Protein AF-A0A4W5M0A1-F1 (afdb_monomer_lite)

Foldseek 3Di:
DDPAQEDKDWDADPVGDIDIDGDDHPVCVVVVQVVCCVPVVDGDDDADADPVPAQKAAFDDDRQWTFGDDPNHTNDIDGVVQFPDWDDDPQKIKTAGDDDLVDQKDWGIWMKGHDDPPPDDDDDDDDPRDRGDIIGGDDIDMDGRDD

Radius of gyration: 18.34 Å; chains: 1; bounding box: 52×46×42 Å

Sequence (147 aa):
RRVCLGQGIKLTTSTGHIYKYDGFRDTDFENISEYFKAHYKVELSEKELCVKGWNWGTAKFSGPLLSFEVSDSPAFEIPLASVSQCATGKNEVTLEFHQNDEAEVSLMEVRFDVPPRDTATTEEGPEPVELGGCVRCLETVCCPRQM

Structure (mmCIF, N/CA/C/O backbone):
data_AF-A0A4W5M0A1-F1
#
_entry.id   AF-A0A4W5M0A1-F1
#
loop_
_atom_site.group_PDB
_atom_site.id
_atom_site.type_symbol
_atom_site.label_atom_id
_atom_site.label_alt_id
_atom_site.label_comp_id
_atom_site.label_asym_id
_atom_site.label_entity_id
_atom_site.label_seq_id
_atom_site.pdbx_PDB_ins_code
_atom_site.Cartn_x
_atom_site.Cartn_y
_atom_site.Cartn_z
_atom_site.occupancy
_atom_site.B_iso_or_equiv
_atom_site.auth_seq_id
_atom_site.auth_comp_id
_atom_site.auth_asym_id
_atom_site.auth_atom_id
_atom_site.pdbx_PDB_model_num
ATOM 1 N N . ARG A 1 1 ? -16.229 -2.823 -8.510 1.00 48.84 1 ARG A N 1
ATOM 2 C CA . ARG A 1 1 ? -15.748 -3.763 -7.466 1.00 48.84 1 ARG A CA 1
ATOM 3 C C . ARG A 1 1 ? -15.017 -2.903 -6.439 1.00 48.84 1 ARG A C 1
ATOM 5 O O . ARG A 1 1 ? -14.180 -2.123 -6.869 1.00 48.84 1 ARG A O 1
ATOM 12 N N . ARG A 1 2 ? -15.420 -2.903 -5.162 1.00 55.09 2 ARG A N 1
ATOM 13 C CA . ARG A 1 2 ? -14.698 -2.158 -4.111 1.00 55.09 2 ARG A CA 1
ATOM 14 C C . ARG A 1 2 ? -13.418 -2.929 -3.759 1.00 55.09 2 ARG A C 1
ATOM 16 O O . ARG A 1 2 ? -13.386 -4.140 -3.957 1.00 55.09 2 ARG A O 1
ATOM 23 N N . VAL A 1 3 ? -12.381 -2.222 -3.308 1.00 64.75 3 VAL A N 1
ATOM 24 C CA . VAL A 1 3 ? -11.073 -2.807 -2.938 1.00 64.75 3 VAL A CA 1
ATOM 25 C C . VAL A 1 3 ? -11.203 -3.742 -1.727 1.00 64.75 3 VAL A C 1
ATOM 27 O O . VAL A 1 3 ? -10.449 -4.695 -1.596 1.00 64.75 3 VAL A O 1
ATOM 30 N N . CYS A 1 4 ? -12.199 -3.492 -0.884 1.00 72.44 4 CYS A N 1
ATOM 31 C CA . CYS A 1 4 ? -12.534 -4.253 0.308 1.00 72.44 4 CYS A CA 1
ATOM 32 C C . CYS A 1 4 ? -14.002 -4.709 0.277 1.00 72.44 4 CYS A C 1
ATOM 34 O O . CYS A 1 4 ? -14.831 -4.170 -0.474 1.00 72.44 4 CYS A O 1
ATOM 36 N N . LEU A 1 5 ? -14.340 -5.693 1.109 1.00 84.00 5 LEU A N 1
ATOM 37 C CA . LEU A 1 5 ? -15.731 -6.045 1.387 1.00 84.00 5 LEU A CA 1
ATOM 38 C C . LEU A 1 5 ? -16.371 -4.925 2.232 1.00 84.00 5 LEU A C 1
ATOM 40 O O . LEU A 1 5 ? -16.204 -4.890 3.438 1.00 84.00 5 LEU A O 1
ATOM 44 N N . GLY A 1 6 ? -17.088 -3.978 1.622 1.00 89.38 6 GLY A N 1
ATOM 45 C CA . GLY A 1 6 ? -17.706 -2.862 2.362 1.00 89.38 6 GLY A CA 1
ATOM 46 C C . GLY A 1 6 ? -16.730 -1.714 2.643 1.00 89.38 6 GLY A C 1
ATOM 47 O O . GLY A 1 6 ? -16.139 -1.195 1.695 1.00 89.38 6 GLY A O 1
ATOM 48 N N . GLN A 1 7 ? -16.628 -1.287 3.905 1.00 90.50 7 GLN A N 1
ATOM 49 C CA . GLN A 1 7 ? -15.627 -0.341 4.413 1.00 90.50 7 GLN A CA 1
ATOM 50 C C . GLN A 1 7 ? -14.465 -1.088 5.077 1.00 90.50 7 GLN A C 1
ATOM 52 O O . GLN A 1 7 ? -14.620 -2.222 5.539 1.00 90.50 7 GLN A O 1
ATOM 57 N N . GLY A 1 8 ? -13.294 -0.451 5.121 1.00 92.56 8 GLY A N 1
ATOM 58 C CA . GLY A 1 8 ? -12.090 -1.022 5.720 1.00 92.56 8 GLY A CA 1
ATOM 59 C C . GLY A 1 8 ? -11.443 -0.097 6.743 1.00 92.56 8 GLY A C 1
ATOM 60 O O . GLY A 1 8 ? -11.488 1.122 6.610 1.00 92.56 8 GLY A O 1
ATOM 61 N N . ILE A 1 9 ? -10.799 -0.693 7.743 1.00 93.56 9 ILE A N 1
ATOM 62 C CA . ILE A 1 9 ? -10.003 0.001 8.752 1.00 93.56 9 ILE A CA 1
ATOM 63 C C . ILE A 1 9 ? -8.553 -0.442 8.606 1.00 93.56 9 ILE A C 1
ATOM 65 O O . ILE A 1 9 ? -8.242 -1.636 8.611 1.00 93.56 9 ILE A O 1
ATOM 69 N N . LYS A 1 10 ? -7.655 0.537 8.505 1.00 92.25 10 LYS A N 1
ATOM 70 C CA . LYS A 1 10 ? -6.207 0.335 8.530 1.00 92.25 10 LYS A CA 1
ATOM 71 C C . LYS A 1 10 ? -5.660 0.859 9.852 1.00 92.25 10 LYS A C 1
ATOM 73 O O . LYS A 1 10 ? -5.746 2.052 10.125 1.00 92.25 10 LYS A O 1
ATOM 78 N N . LEU A 1 11 ? -5.065 -0.026 10.642 1.00 92.88 11 LEU A N 1
ATOM 79 C CA . LEU A 1 11 ? -4.393 0.315 11.891 1.00 92.88 11 LEU A CA 1
ATOM 80 C C . LEU A 1 11 ? -2.885 0.214 11.697 1.00 92.88 11 LEU A C 1
ATOM 82 O O . LEU A 1 11 ? -2.391 -0.828 11.271 1.00 92.88 11 LEU A O 1
ATOM 86 N N . THR A 1 12 ? -2.165 1.274 12.052 1.00 90.56 12 THR A N 1
ATOM 87 C CA . THR A 1 12 ? -0.699 1.281 12.093 1.00 90.56 12 THR A CA 1
ATOM 88 C C . THR A 1 12 ? -0.259 1.390 13.547 1.00 90.56 12 THR A C 1
ATOM 90 O O . THR A 1 12 ? -0.618 2.347 14.232 1.00 90.56 12 THR A O 1
ATOM 93 N N . THR A 1 13 ? 0.494 0.410 14.039 1.00 89.62 13 THR A N 1
ATOM 94 C CA . THR A 1 13 ? 1.025 0.431 15.408 1.00 89.62 13 THR A CA 1
ATOM 95 C C . THR A 1 13 ? 2.278 1.302 15.500 1.00 89.62 13 THR A C 1
ATOM 97 O O . THR A 1 13 ? 2.947 1.566 14.501 1.00 89.62 13 THR A O 1
ATOM 100 N N . SER A 1 14 ? 2.664 1.692 16.717 1.00 88.88 14 SER A N 1
ATOM 101 C CA . SER A 1 14 ? 3.939 2.384 16.968 1.00 88.88 14 SER A CA 1
ATOM 102 C C . SER A 1 14 ? 5.169 1.548 16.591 1.00 88.88 14 SER A C 1
ATOM 104 O O . SER A 1 14 ? 6.224 2.109 16.315 1.00 88.88 14 SER A O 1
ATOM 106 N N . THR A 1 15 ? 5.035 0.218 16.537 1.00 88.50 15 THR A N 1
ATOM 107 C CA . THR A 1 15 ? 6.075 -0.704 16.052 1.00 88.50 15 THR A CA 1
ATOM 108 C C . THR A 1 15 ? 6.135 -0.801 14.524 1.00 88.50 15 THR A C 1
ATOM 110 O O . THR A 1 15 ? 6.970 -1.529 13.997 1.00 88.50 15 THR A O 1
ATOM 113 N N . GLY A 1 16 ? 5.257 -0.098 13.800 1.00 83.31 16 GLY A N 1
ATOM 114 C CA . GLY A 1 16 ? 5.207 -0.095 12.338 1.00 83.31 16 GLY A CA 1
ATOM 115 C C . GLY A 1 16 ? 4.427 -1.257 11.720 1.00 83.31 16 GLY A C 1
ATOM 116 O O . GLY A 1 16 ? 4.401 -1.379 10.497 1.00 83.31 16 GLY A O 1
ATOM 117 N N . HIS A 1 17 ? 3.771 -2.102 12.523 1.00 86.50 17 HIS A N 1
ATOM 118 C CA . HIS A 1 17 ? 2.905 -3.156 11.995 1.00 86.50 17 HIS A CA 1
ATOM 119 C C . HIS A 1 17 ? 1.612 -2.555 11.458 1.00 86.50 17 HIS A C 1
ATOM 121 O O . HIS A 1 17 ? 1.049 -1.630 12.047 1.00 86.50 17 HIS A O 1
ATOM 127 N N . ILE A 1 18 ? 1.129 -3.114 10.352 1.00 89.19 18 ILE A N 1
ATOM 128 C CA . ILE A 1 18 ? -0.089 -2.659 9.691 1.00 89.19 18 ILE A CA 1
ATOM 129 C C . ILE A 1 18 ? -1.095 -3.797 9.689 1.00 89.19 18 ILE A C 1
ATOM 131 O O . ILE A 1 18 ? -0.833 -4.864 9.138 1.00 89.19 18 ILE A O 1
ATOM 135 N N . TYR A 1 19 ? -2.260 -3.533 10.265 1.00 90.94 19 TYR A N 1
ATOM 136 C CA . TYR A 1 19 ? -3.397 -4.442 10.266 1.00 90.94 19 TYR A CA 1
ATOM 137 C C . TYR A 1 19 ? -4.508 -3.832 9.420 1.00 90.94 19 TYR A C 1
ATOM 139 O O . TYR A 1 19 ? -4.874 -2.671 9.611 1.00 90.94 19 TYR A O 1
ATOM 147 N N . LYS A 1 20 ? -5.020 -4.605 8.464 1.00 90.75 20 LYS A N 1
ATOM 148 C CA . LYS A 1 20 ? -6.132 -4.209 7.599 1.00 90.75 20 LYS A CA 1
ATOM 149 C C . LYS A 1 20 ? -7.305 -5.134 7.888 1.00 90.75 20 LYS A C 1
ATOM 151 O O . LYS A 1 20 ? -7.154 -6.348 7.811 1.00 90.75 20 LYS A O 1
ATOM 156 N N . TYR A 1 21 ? -8.442 -4.541 8.217 1.00 93.44 21 TYR A N 1
ATOM 157 C CA . TYR A 1 21 ? -9.702 -5.238 8.437 1.00 93.44 21 TYR A CA 1
ATOM 158 C C . TYR A 1 21 ? -10.730 -4.681 7.461 1.00 93.44 21 TYR A C 1
ATOM 160 O O . TYR A 1 21 ? -10.782 -3.467 7.259 1.00 93.44 21 TYR A O 1
ATOM 168 N N . ASP A 1 22 ? -11.545 -5.540 6.871 1.00 93.75 22 ASP A N 1
ATOM 169 C CA . ASP A 1 22 ? -12.686 -5.156 6.049 1.00 93.75 22 ASP A CA 1
ATOM 170 C C . ASP A 1 22 ? -13.973 -5.845 6.522 1.00 93.75 22 ASP A C 1
ATOM 172 O O . ASP A 1 22 ? -13.986 -6.547 7.532 1.00 93.75 22 ASP A O 1
ATOM 176 N N . GLY A 1 23 ? -15.084 -5.578 5.840 1.00 94.06 23 GLY A N 1
ATOM 177 C CA . GLY A 1 23 ? -16.408 -6.102 6.179 1.00 94.06 23 GLY A CA 1
ATOM 178 C C . GLY A 1 23 ? -17.313 -5.105 6.902 1.00 94.06 23 GLY A C 1
ATOM 179 O O . GLY A 1 23 ? -18.454 -5.450 7.212 1.00 94.06 23 GLY A O 1
ATOM 180 N N . PHE A 1 24 ? -16.841 -3.885 7.170 1.00 93.56 24 PHE A N 1
ATOM 181 C CA . PHE A 1 24 ? -17.595 -2.897 7.942 1.00 93.56 24 PHE A CA 1
ATOM 182 C C . PHE A 1 24 ? -18.681 -2.216 7.109 1.00 93.56 24 PHE A C 1
ATOM 184 O O . PHE A 1 24 ? -18.551 -2.036 5.891 1.00 93.56 24 PHE A O 1
ATOM 191 N N . ARG A 1 25 ? -19.760 -1.810 7.779 1.00 94.06 25 ARG A N 1
ATOM 192 C CA . ARG A 1 25 ? -20.825 -0.977 7.211 1.00 94.06 25 ARG A CA 1
ATOM 193 C C . ARG A 1 25 ? -20.515 0.495 7.453 1.00 94.06 25 ARG A C 1
ATOM 195 O O . ARG A 1 25 ? -19.833 0.842 8.410 1.00 94.06 25 ARG A O 1
ATOM 202 N N . ASP A 1 26 ? -21.100 1.369 6.639 1.00 90.62 26 ASP A N 1
ATOM 203 C CA . ASP A 1 26 ? -20.964 2.822 6.818 1.00 90.62 26 ASP A CA 1
ATOM 204 C C . ASP A 1 26 ? -21.467 3.277 8.205 1.00 90.62 26 ASP A C 1
ATOM 206 O O . ASP A 1 26 ? -20.886 4.157 8.830 1.00 90.62 26 ASP A O 1
ATOM 210 N N . THR A 1 27 ? -22.495 2.606 8.739 1.00 94.69 27 THR A N 1
ATOM 211 C CA . THR A 1 27 ? -23.054 2.865 10.078 1.00 94.69 27 THR A CA 1
ATOM 212 C C . THR A 1 27 ? -22.122 2.500 11.233 1.00 94.69 27 THR A C 1
ATOM 214 O O . THR A 1 27 ? -22.392 2.887 12.366 1.00 94.69 27 THR A O 1
ATOM 217 N N . ASP A 1 28 ? -21.059 1.731 10.986 1.00 95.31 28 ASP A N 1
ATOM 218 C CA . ASP A 1 28 ? -20.157 1.276 12.046 1.00 95.31 28 ASP A CA 1
ATOM 219 C C . ASP A 1 28 ? -19.093 2.334 12.388 1.00 95.31 28 ASP A C 1
ATOM 221 O O . ASP A 1 28 ? -18.503 2.278 13.467 1.00 95.31 28 ASP A O 1
ATOM 225 N N . PHE A 1 29 ? -18.859 3.318 11.507 1.00 94.19 29 PHE A N 1
ATOM 226 C CA . PHE A 1 29 ? -17.769 4.288 11.653 1.00 94.19 29 PHE A CA 1
ATOM 227 C C . PHE A 1 29 ? -17.844 5.092 12.957 1.00 94.19 29 PHE A C 1
ATOM 229 O O . PHE A 1 29 ? -16.850 5.172 13.677 1.00 94.19 29 PHE A O 1
ATOM 236 N N . GLU A 1 30 ? -19.013 5.645 13.292 1.00 95.75 30 GLU A N 1
ATOM 237 C CA . GLU A 1 30 ? -19.191 6.498 14.476 1.00 95.75 30 GLU A CA 1
ATOM 2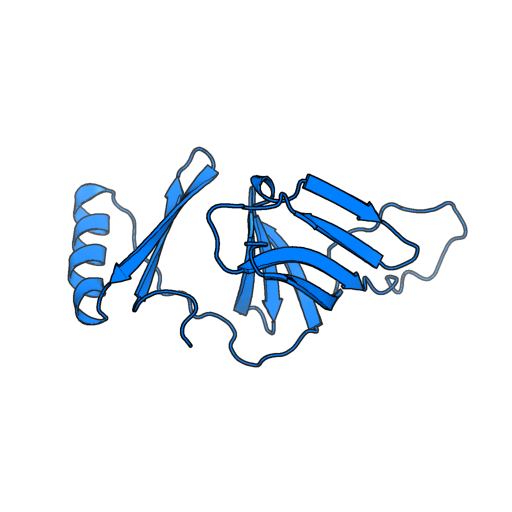38 C C . GLU A 1 30 ? -18.905 5.722 15.770 1.00 95.75 30 GLU A C 1
ATOM 240 O O . GLU A 1 30 ? -18.051 6.123 16.560 1.00 95.75 30 GLU A O 1
ATOM 245 N N . ASN A 1 31 ? -19.503 4.534 15.913 1.00 96.81 31 ASN A N 1
ATOM 246 C CA . ASN A 1 31 ? -19.290 3.656 17.067 1.00 96.81 31 ASN A CA 1
ATOM 247 C C . ASN A 1 31 ? -17.814 3.255 17.231 1.00 96.81 31 ASN A C 1
ATOM 249 O O . ASN A 1 31 ? -17.282 3.240 18.343 1.00 96.81 31 ASN A O 1
ATOM 253 N N . ILE A 1 32 ? -17.135 2.917 16.130 1.00 96.38 32 ILE A N 1
ATOM 254 C CA . ILE A 1 32 ? -15.726 2.516 16.179 1.00 96.38 32 ILE A CA 1
ATOM 255 C C . ILE A 1 32 ? -14.836 3.730 16.490 1.00 96.38 32 ILE A C 1
ATOM 257 O O . ILE A 1 32 ? -13.916 3.620 17.300 1.00 96.38 32 ILE A O 1
ATOM 261 N N . SER A 1 33 ? -15.119 4.898 15.912 1.00 96.38 33 SER A N 1
ATOM 262 C CA . SER A 1 33 ? -14.381 6.138 16.181 1.00 96.38 33 SER A CA 1
ATOM 263 C C . SER A 1 33 ? -14.469 6.545 17.654 1.00 96.38 33 SER A C 1
ATOM 265 O O . SER A 1 33 ? -13.441 6.802 18.292 1.00 96.38 33 SER A O 1
ATOM 267 N N . GLU A 1 34 ? -15.667 6.497 18.242 1.00 97.38 34 GLU A N 1
ATOM 268 C CA . GLU A 1 34 ? -15.869 6.742 19.673 1.00 97.38 34 GLU A CA 1
ATOM 269 C C . GLU A 1 34 ? -15.094 5.746 20.541 1.00 97.38 34 GLU A C 1
ATOM 271 O O . GLU A 1 34 ? -14.421 6.151 21.494 1.00 97.38 34 GLU A O 1
ATOM 276 N N . TYR A 1 35 ? -15.117 4.458 20.186 1.00 97.31 35 TYR A N 1
ATOM 277 C CA . TYR A 1 35 ? -14.367 3.425 20.897 1.00 97.31 35 TYR A CA 1
ATOM 278 C C . TYR A 1 35 ? -12.855 3.703 20.878 1.00 97.31 35 TYR A C 1
ATOM 280 O O . TYR A 1 35 ? -12.198 3.675 21.925 1.00 97.31 35 TYR A O 1
ATOM 288 N N . PHE A 1 36 ? -12.295 4.039 19.711 1.00 96.56 36 PHE A N 1
ATOM 289 C CA . PHE A 1 36 ? -10.869 4.347 19.583 1.00 96.56 36 PHE A CA 1
ATOM 290 C C . PHE A 1 36 ? -10.468 5.605 20.356 1.00 96.56 36 PHE A C 1
ATOM 292 O O . PHE A 1 36 ? -9.443 5.614 21.053 1.00 96.56 36 PHE A O 1
ATOM 299 N N . LYS A 1 37 ? -11.314 6.634 20.331 1.00 97.06 37 LYS A N 1
ATOM 300 C CA . LYS A 1 37 ? -11.093 7.870 21.083 1.00 97.06 37 LYS A CA 1
ATOM 301 C C . LYS A 1 37 ? -11.187 7.648 22.594 1.00 97.06 37 LYS A C 1
ATOM 303 O O . LYS A 1 37 ? -10.356 8.167 23.344 1.00 97.06 37 LYS A O 1
ATOM 308 N N . ALA A 1 38 ? -12.150 6.853 23.057 1.00 98.00 38 ALA A N 1
ATOM 309 C CA . ALA A 1 38 ? -12.355 6.577 24.475 1.00 98.00 38 ALA A CA 1
ATOM 310 C C . ALA A 1 38 ? -11.231 5.715 25.070 1.00 98.00 38 ALA A C 1
ATOM 312 O O . ALA A 1 38 ? -10.672 6.082 26.114 1.00 98.00 38 ALA A O 1
ATOM 313 N N . HIS A 1 39 ? -10.871 4.617 24.398 1.00 97.44 39 HIS A N 1
ATOM 314 C CA . HIS A 1 39 ? -9.993 3.578 24.944 1.00 97.44 39 HIS A CA 1
ATOM 315 C C . HIS A 1 39 ? -8.524 3.719 24.542 1.00 97.44 39 HIS A C 1
ATOM 317 O O . HIS A 1 39 ? -7.652 3.459 25.370 1.00 97.44 39 HIS A O 1
ATOM 323 N N . TYR A 1 40 ? -8.237 4.168 23.318 1.00 94.44 40 TYR A N 1
ATOM 324 C CA . TYR A 1 40 ? -6.863 4.275 22.808 1.00 94.44 40 TYR A CA 1
ATOM 325 C C . TYR A 1 40 ? -6.366 5.716 22.693 1.00 94.44 40 TYR A C 1
ATOM 327 O O . TYR A 1 40 ? -5.176 5.924 22.475 1.00 94.44 40 TYR A O 1
ATOM 335 N N . LYS A 1 41 ? -7.250 6.710 22.871 1.00 96.00 41 LYS A N 1
ATOM 336 C CA . LYS A 1 41 ? -6.948 8.139 22.662 1.00 96.00 41 LYS A CA 1
ATOM 337 C C . LYS A 1 41 ? -6.465 8.425 21.234 1.00 96.00 41 LYS A C 1
ATOM 339 O O . LYS A 1 41 ? -5.632 9.299 21.019 1.00 96.00 41 LYS A O 1
ATOM 344 N N . VAL A 1 42 ? -7.003 7.674 20.274 1.00 94.75 42 VAL A N 1
ATOM 345 C CA . VAL A 1 42 ? -6.705 7.798 18.845 1.00 94.75 42 VAL A CA 1
ATOM 346 C C . VAL A 1 42 ? -7.953 8.294 18.132 1.00 94.75 42 VAL A C 1
ATOM 348 O O . VAL A 1 42 ? -9.043 7.775 18.362 1.00 94.75 42 VAL A O 1
ATOM 351 N N . GLU A 1 43 ? -7.792 9.288 17.264 1.00 94.56 43 GLU A N 1
ATOM 352 C CA . GLU A 1 43 ? -8.853 9.732 16.362 1.00 94.56 43 GLU A CA 1
ATOM 353 C C . GLU A 1 43 ? -8.745 8.966 15.043 1.00 94.56 43 GLU A C 1
ATOM 355 O O . GLU A 1 43 ? -7.671 8.908 14.438 1.00 94.56 43 GLU A O 1
ATOM 360 N N . LEU A 1 44 ? -9.847 8.350 14.611 1.00 94.19 44 LEU A N 1
ATOM 361 C CA . LEU A 1 44 ? -9.911 7.713 13.300 1.00 94.19 44 LEU A CA 1
ATOM 362 C C . LEU A 1 44 ? -10.123 8.776 12.227 1.00 94.19 44 LEU A C 1
ATOM 364 O O . LEU A 1 44 ? -11.034 9.594 12.326 1.00 94.19 44 LEU A O 1
ATOM 368 N N . SER A 1 45 ? -9.283 8.745 11.196 1.00 92.31 45 SER A N 1
ATOM 369 C CA . SER A 1 45 ? -9.414 9.601 10.024 1.00 92.31 45 SER A CA 1
ATOM 370 C C . SER A 1 45 ? -10.009 8.827 8.855 1.00 92.31 45 SER A C 1
ATOM 372 O O . SER A 1 45 ? -9.575 7.720 8.528 1.00 92.31 45 SER A O 1
ATOM 374 N N . GLU A 1 46 ? -10.997 9.430 8.199 1.00 90.62 46 GLU A N 1
ATOM 375 C CA . GLU A 1 46 ? -11.461 8.951 6.904 1.00 90.62 46 GLU A CA 1
ATOM 376 C C . GLU A 1 46 ? -10.395 9.245 5.849 1.00 90.62 46 GLU A C 1
ATOM 378 O O . GLU A 1 46 ? -9.829 10.341 5.788 1.00 90.62 46 GLU A O 1
ATOM 383 N N . LYS A 1 47 ? -10.102 8.246 5.017 1.00 89.31 47 LYS A N 1
ATOM 384 C CA . LYS A 1 47 ? -9.147 8.379 3.921 1.00 89.31 47 LYS A CA 1
ATOM 385 C C . LYS A 1 47 ? -9.764 7.827 2.649 1.00 89.31 47 LYS A C 1
ATOM 387 O O . LYS A 1 47 ? -9.939 6.618 2.513 1.00 89.31 47 LYS A O 1
ATOM 392 N N . GLU A 1 48 ? -10.060 8.715 1.710 1.00 88.50 48 GLU A N 1
ATOM 393 C CA . GLU A 1 48 ? -10.526 8.319 0.387 1.00 88.50 48 GLU A CA 1
ATOM 394 C C . GLU A 1 48 ? -9.363 7.825 -0.482 1.00 88.50 48 GLU A C 1
ATOM 396 O O . GLU A 1 48 ? -8.250 8.359 -0.446 1.00 88.50 48 GLU A O 1
ATOM 401 N N . LEU A 1 49 ? -9.631 6.787 -1.277 1.00 90.19 49 LEU A N 1
ATOM 402 C CA . LEU A 1 49 ? -8.700 6.284 -2.283 1.00 90.19 49 LEU A CA 1
ATOM 403 C C . LEU A 1 49 ? -8.962 6.960 -3.631 1.00 90.19 49 LEU A C 1
ATOM 405 O O . LEU A 1 49 ? -10.105 7.219 -4.010 1.00 90.19 49 LEU A O 1
ATOM 409 N N . CYS A 1 50 ? -7.903 7.188 -4.403 1.00 91.81 50 CYS A N 1
ATOM 410 C CA . CYS A 1 50 ? -8.018 7.733 -5.745 1.00 91.81 50 CYS A CA 1
ATOM 411 C C . CYS A 1 50 ? -8.596 6.689 -6.709 1.00 91.81 50 CYS A C 1
ATOM 413 O O . CYS A 1 50 ? -7.972 5.671 -6.999 1.00 91.81 50 CYS A O 1
ATOM 415 N N . VAL A 1 51 ? -9.773 6.984 -7.263 1.00 90.81 51 VAL A N 1
ATOM 416 C CA . VAL A 1 51 ? -10.491 6.117 -8.219 1.00 90.81 51 VAL A CA 1
ATOM 417 C C . VAL A 1 51 ? -10.475 6.652 -9.656 1.00 90.81 51 VAL A C 1
ATOM 419 O O . VAL A 1 51 ? -11.234 6.189 -10.502 1.00 90.81 51 VAL A O 1
ATOM 422 N N . LYS A 1 52 ? -9.605 7.627 -9.959 1.00 91.31 52 LYS A N 1
ATOM 423 C CA . LYS A 1 52 ? -9.506 8.254 -11.295 1.00 91.31 52 LYS A CA 1
ATOM 424 C C . LYS A 1 52 ? -8.963 7.311 -12.379 1.00 91.31 52 LYS A C 1
ATOM 426 O O . LYS A 1 52 ? -9.132 7.593 -13.561 1.00 91.31 52 LYS A O 1
ATOM 431 N N . GLY A 1 53 ? -8.281 6.232 -11.989 1.00 89.44 53 GLY A N 1
ATOM 432 C CA . GLY A 1 53 ? -7.678 5.265 -12.914 1.00 89.44 53 GLY A CA 1
ATOM 433 C C . GLY A 1 53 ? -6.419 5.762 -13.633 1.00 89.44 53 GLY A C 1
ATOM 434 O O . GLY A 1 53 ? -5.995 5.152 -14.609 1.00 89.44 53 GLY A O 1
ATOM 435 N N . TRP A 1 54 ? -5.825 6.872 -13.188 1.00 94.50 54 TRP A N 1
ATOM 436 C CA . TRP A 1 54 ? -4.578 7.378 -13.761 1.00 94.50 54 TRP A CA 1
ATOM 437 C C . TRP A 1 54 ? -3.399 6.534 -13.297 1.00 94.50 54 TRP A C 1
ATOM 439 O O . TRP A 1 54 ? -3.308 6.169 -12.126 1.00 94.50 54 TRP A O 1
ATOM 449 N N . ASN A 1 55 ? -2.478 6.267 -14.218 1.00 93.56 55 ASN A N 1
ATOM 450 C CA . ASN A 1 55 ? -1.292 5.464 -13.954 1.00 93.56 55 ASN A CA 1
ATOM 451 C C . ASN A 1 55 ? -0.014 6.295 -13.808 1.00 93.56 55 ASN A C 1
ATOM 453 O O . ASN A 1 55 ? 1.070 5.730 -13.804 1.00 93.56 55 ASN A O 1
ATOM 457 N N . TRP A 1 56 ? -0.119 7.617 -13.685 1.00 94.12 56 TRP A N 1
ATOM 458 C CA . TRP A 1 56 ? 0.992 8.505 -13.344 1.00 94.12 56 TRP A CA 1
ATOM 459 C C . TRP A 1 56 ? 0.711 9.195 -12.012 1.00 94.12 56 TRP A C 1
ATOM 461 O O . TRP A 1 56 ? -0.431 9.554 -11.715 1.00 94.12 56 TRP A O 1
ATOM 471 N N . GLY A 1 57 ? 1.747 9.368 -11.205 1.00 94.56 57 GLY A N 1
ATOM 472 C CA . GLY A 1 57 ? 1.613 9.852 -9.839 1.00 94.56 57 GLY A CA 1
ATOM 473 C C . GLY A 1 57 ? 2.954 9.894 -9.129 1.00 94.56 57 GLY A C 1
ATOM 474 O O . GLY A 1 57 ? 3.996 9.871 -9.769 1.00 94.56 57 GLY A O 1
ATOM 475 N N . THR A 1 58 ? 2.942 9.930 -7.806 1.00 93.62 58 THR A N 1
ATOM 476 C CA . THR A 1 58 ? 4.161 9.934 -6.994 1.00 93.62 58 THR A CA 1
ATOM 477 C C . THR A 1 58 ? 4.234 8.650 -6.186 1.00 93.62 58 THR A C 1
ATOM 479 O O . THR A 1 58 ? 3.283 8.293 -5.493 1.00 93.62 58 THR A O 1
ATOM 482 N N . ALA A 1 59 ? 5.373 7.970 -6.246 1.00 92.75 59 ALA A N 1
ATOM 483 C CA . ALA A 1 59 ? 5.694 6.860 -5.361 1.00 92.75 59 ALA A CA 1
ATOM 484 C C . ALA A 1 59 ? 6.369 7.407 -4.094 1.00 92.75 59 ALA A C 1
ATOM 486 O O . ALA A 1 59 ? 7.394 8.080 -4.183 1.00 92.75 59 ALA A O 1
ATOM 487 N N . LYS A 1 60 ? 5.792 7.146 -2.918 1.00 91.62 60 LYS A N 1
ATOM 488 C CA . LYS A 1 60 ? 6.305 7.598 -1.615 1.00 91.62 60 LYS A CA 1
ATOM 489 C C . LYS A 1 60 ? 6.434 6.426 -0.655 1.00 91.62 60 LYS A C 1
ATOM 491 O O . LYS A 1 60 ? 5.530 5.6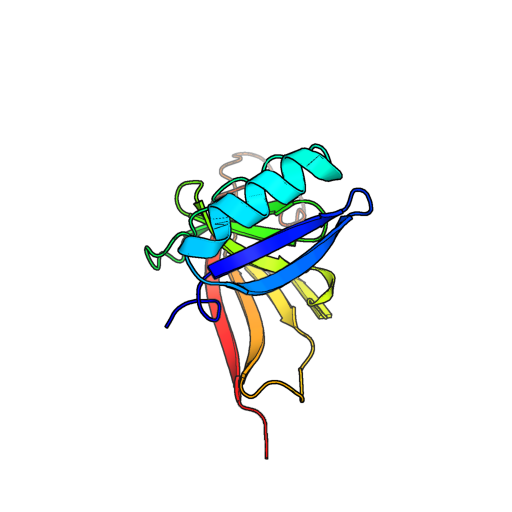01 -0.561 1.00 91.62 60 LYS A O 1
ATOM 496 N N . PHE A 1 61 ? 7.509 6.392 0.121 1.00 89.62 61 PHE A N 1
ATOM 497 C CA . PHE A 1 61 ? 7.644 5.432 1.212 1.00 89.62 61 PHE A CA 1
ATOM 498 C C . PHE A 1 61 ? 7.033 5.991 2.502 1.00 89.62 61 PHE A C 1
ATOM 500 O O . PHE A 1 61 ? 7.353 7.100 2.927 1.00 89.62 61 PHE A O 1
ATOM 507 N N . SER A 1 62 ? 6.152 5.218 3.133 1.00 85.56 62 SER A N 1
ATOM 508 C CA . SER A 1 62 ? 5.557 5.516 4.438 1.00 85.56 62 SER A CA 1
ATOM 509 C C . SER A 1 62 ? 5.786 4.327 5.366 1.00 85.56 62 SER A C 1
ATOM 511 O O . SER A 1 62 ? 5.025 3.358 5.372 1.00 85.56 62 SER A O 1
ATOM 513 N N . GLY A 1 63 ? 6.896 4.367 6.109 1.00 86.56 63 GLY A N 1
ATOM 514 C CA . GLY A 1 63 ? 7.363 3.214 6.878 1.00 86.56 63 GLY A CA 1
ATOM 515 C C . GLY A 1 63 ? 7.583 1.998 5.961 1.00 86.56 63 GLY A C 1
ATOM 516 O O . GLY A 1 63 ? 8.273 2.134 4.952 1.00 86.56 63 GLY A O 1
ATOM 517 N N . PRO A 1 64 ? 6.990 0.824 6.254 1.00 90.06 64 PRO A N 1
ATOM 518 C CA . PRO A 1 64 ? 7.147 -0.389 5.447 1.00 90.06 64 PRO A CA 1
ATOM 519 C C . PRO A 1 64 ? 6.175 -0.467 4.252 1.00 90.06 64 PRO A C 1
ATOM 521 O O . PRO A 1 64 ? 5.874 -1.562 3.772 1.00 90.06 64 PRO A O 1
ATOM 524 N N . LEU A 1 65 ? 5.637 0.667 3.792 1.00 91.44 65 LEU A N 1
ATOM 525 C CA . LEU A 1 65 ? 4.732 0.742 2.645 1.00 91.44 65 LEU A CA 1
ATOM 526 C C . LEU A 1 65 ? 5.309 1.618 1.540 1.00 91.44 65 LEU A C 1
ATOM 528 O O . LEU A 1 65 ? 5.760 2.732 1.802 1.00 91.44 65 LEU A O 1
ATOM 532 N N . LEU A 1 66 ? 5.164 1.162 0.303 1.00 93.75 66 LEU A N 1
ATOM 533 C CA . LEU A 1 66 ? 5.211 2.004 -0.884 1.00 93.75 66 LEU A CA 1
ATOM 534 C C . LEU A 1 66 ? 3.785 2.476 -1.211 1.00 93.75 66 LEU A C 1
ATOM 536 O O . LEU A 1 66 ? 2.919 1.661 -1.518 1.00 93.75 66 LEU A O 1
ATOM 540 N N . SER A 1 67 ? 3.533 3.780 -1.139 1.00 93.62 67 SER A N 1
ATOM 541 C CA . SER A 1 67 ? 2.270 4.433 -1.501 1.00 93.62 67 SER A CA 1
ATOM 542 C C . SER A 1 67 ? 2.389 5.041 -2.894 1.00 93.62 67 SER A C 1
ATOM 544 O O . SER A 1 67 ? 3.288 5.847 -3.134 1.00 93.62 67 SER A O 1
ATOM 546 N N . PHE A 1 68 ? 1.491 4.678 -3.807 1.00 95.19 68 PHE A N 1
ATOM 547 C CA . PHE A 1 68 ? 1.361 5.345 -5.101 1.00 95.19 68 PHE A CA 1
ATOM 548 C C . PHE A 1 68 ? 0.201 6.339 -5.037 1.00 95.19 68 PHE A C 1
ATOM 550 O O . PHE A 1 68 ? -0.959 5.954 -4.868 1.00 95.19 68 PHE A O 1
ATOM 557 N N . GLU A 1 69 ? 0.517 7.626 -5.151 1.00 94.50 69 GLU A N 1
ATOM 558 C CA . GLU A 1 69 ? -0.426 8.730 -4.982 1.00 94.50 69 GLU A CA 1
ATOM 559 C C . GLU A 1 69 ? -0.697 9.445 -6.302 1.00 94.50 69 GLU A C 1
ATOM 561 O O . GLU A 1 69 ? 0.218 9.801 -7.040 1.00 94.50 69 GLU A O 1
ATOM 566 N N . VAL A 1 70 ? -1.970 9.717 -6.571 1.00 94.56 70 VAL A N 1
ATOM 567 C CA . VAL A 1 70 ? -2.435 10.465 -7.740 1.00 94.56 70 VAL A CA 1
ATOM 568 C C . VAL A 1 70 ? -3.182 11.693 -7.234 1.00 94.56 70 VAL A C 1
ATOM 570 O O . VAL A 1 70 ? -4.217 11.557 -6.584 1.00 94.56 70 VAL A O 1
ATOM 573 N N . SER A 1 71 ? -2.684 12.892 -7.551 1.00 90.44 71 SER A N 1
ATOM 574 C CA . SER A 1 71 ? -3.230 14.157 -7.022 1.00 90.44 71 SER A CA 1
ATOM 575 C C . SER A 1 71 ? -3.300 14.168 -5.483 1.00 90.44 71 SER A C 1
ATOM 577 O O . SER A 1 71 ? -4.359 14.438 -4.921 1.00 90.44 71 SER A O 1
ATOM 579 N N . ASP A 1 72 ? -2.206 13.779 -4.818 1.00 88.38 72 ASP A N 1
ATOM 580 C CA . ASP A 1 72 ? -2.081 13.692 -3.348 1.00 88.38 72 ASP A CA 1
ATOM 581 C C . ASP A 1 72 ? -3.088 12.754 -2.654 1.00 88.38 72 ASP A C 1
ATOM 583 O O . ASP A 1 72 ? -3.203 12.731 -1.431 1.00 88.38 72 ASP A O 1
ATOM 587 N N . SER A 1 73 ? -3.803 11.937 -3.432 1.00 92.31 73 SER A N 1
ATOM 588 C CA . SER A 1 73 ? -4.710 10.904 -2.938 1.00 92.31 73 SER A CA 1
ATOM 589 C C . SER A 1 73 ? -4.110 9.523 -3.217 1.00 92.31 73 SER A C 1
ATOM 591 O O . SER A 1 73 ? -3.716 9.256 -4.357 1.00 92.31 73 SER A O 1
ATOM 593 N N . PRO A 1 74 ? -4.031 8.617 -2.227 1.00 92.62 74 PRO A N 1
ATOM 594 C CA . PRO A 1 74 ? -3.473 7.282 -2.438 1.00 92.62 74 PRO A CA 1
ATOM 595 C C . PRO A 1 74 ? -4.344 6.486 -3.409 1.00 92.62 74 PRO A C 1
ATOM 597 O O . PRO A 1 74 ? -5.542 6.335 -3.191 1.00 92.62 74 PRO A O 1
ATOM 600 N N . ALA A 1 75 ? -3.755 5.950 -4.472 1.00 93.50 75 ALA A N 1
ATOM 601 C CA . ALA A 1 75 ? -4.442 5.012 -5.355 1.00 93.50 75 ALA A CA 1
ATOM 602 C C . ALA A 1 75 ? -4.263 3.571 -4.858 1.00 93.50 75 ALA A C 1
ATOM 604 O O . ALA A 1 75 ? -5.236 2.825 -4.760 1.00 93.50 75 ALA A O 1
ATOM 605 N N . PHE A 1 76 ? -3.036 3.188 -4.492 1.00 92.75 76 PHE A N 1
ATOM 606 C CA . PHE A 1 76 ? -2.740 1.888 -3.890 1.00 92.75 76 PHE A CA 1
ATOM 607 C C . PHE A 1 76 ? -1.513 1.947 -2.976 1.00 92.75 76 PHE A C 1
ATOM 609 O O . PHE A 1 76 ? -0.695 2.863 -3.052 1.00 92.75 76 PHE A O 1
ATOM 616 N N . GLU A 1 77 ? -1.386 0.936 -2.118 1.00 92.88 77 GLU A N 1
ATOM 617 C CA . GLU A 1 77 ? -0.243 0.752 -1.227 1.00 92.88 77 GLU A CA 1
ATOM 618 C C . GLU A 1 77 ? 0.280 -0.680 -1.346 1.00 92.88 77 GLU A C 1
ATOM 620 O O . GLU A 1 77 ? -0.496 -1.634 -1.244 1.00 92.88 77 GLU A O 1
ATOM 625 N N . ILE A 1 78 ? 1.592 -0.822 -1.493 1.00 92.88 78 ILE A N 1
ATOM 626 C CA . ILE A 1 78 ? 2.298 -2.100 -1.531 1.00 92.88 78 ILE A CA 1
ATOM 627 C C . ILE A 1 78 ? 3.094 -2.262 -0.228 1.00 92.88 78 ILE A C 1
ATOM 629 O O . ILE A 1 78 ? 3.973 -1.442 0.051 1.00 92.88 78 ILE A O 1
ATOM 633 N N . PRO A 1 79 ? 2.824 -3.300 0.583 1.00 91.81 79 PRO A N 1
ATOM 634 C CA . PRO A 1 79 ? 3.703 -3.669 1.684 1.00 91.81 79 PRO A CA 1
ATOM 635 C C . PRO A 1 79 ? 5.055 -4.142 1.159 1.00 91.81 79 PRO A C 1
ATOM 637 O O . PRO A 1 79 ? 5.118 -5.053 0.337 1.00 91.81 79 PRO A O 1
ATOM 640 N N . LEU A 1 80 ? 6.144 -3.570 1.673 1.00 91.25 80 LEU A N 1
ATOM 641 C CA . LEU A 1 80 ? 7.496 -3.956 1.255 1.00 91.25 80 LEU A CA 1
ATOM 642 C C . LEU A 1 80 ? 7.816 -5.411 1.609 1.00 91.25 80 LEU A C 1
ATOM 644 O O . LEU A 1 80 ? 8.555 -6.065 0.890 1.00 91.25 80 LEU A O 1
ATOM 648 N N . ALA A 1 81 ? 7.197 -5.946 2.665 1.00 90.69 81 ALA A N 1
ATOM 649 C CA . ALA A 1 81 ? 7.318 -7.355 3.040 1.00 90.69 81 ALA A CA 1
ATOM 650 C C . ALA A 1 81 ? 6.710 -8.329 2.009 1.00 90.69 81 ALA A C 1
ATOM 652 O O . ALA A 1 81 ? 6.974 -9.524 2.080 1.00 90.69 81 ALA A O 1
ATOM 653 N N . SER A 1 82 ? 5.878 -7.846 1.080 1.00 91.31 82 SER A N 1
ATOM 654 C CA . SER A 1 82 ? 5.308 -8.661 -0.001 1.00 91.31 82 SER A CA 1
ATOM 655 C C . SER A 1 82 ? 6.192 -8.695 -1.253 1.00 91.31 82 SER A C 1
ATOM 657 O O . SER A 1 82 ? 5.955 -9.526 -2.130 1.00 91.31 82 SER A O 1
ATOM 659 N N . VAL A 1 83 ? 7.183 -7.803 -1.346 1.00 94.38 83 VAL A N 1
ATOM 660 C CA . VAL A 1 83 ? 8.111 -7.709 -2.479 1.00 94.38 83 VAL A CA 1
ATOM 661 C C . VAL A 1 83 ? 9.223 -8.739 -2.290 1.00 94.38 83 VAL A C 1
ATOM 663 O O . VAL A 1 83 ? 9.925 -8.716 -1.281 1.00 94.38 83 VAL A O 1
ATOM 666 N N . SER A 1 84 ? 9.383 -9.637 -3.259 1.00 96.44 84 SER A N 1
ATOM 667 C CA . SER A 1 84 ? 10.423 -10.670 -3.261 1.00 96.44 84 SER A CA 1
ATOM 668 C C . SER A 1 84 ? 11.742 -10.148 -3.824 1.00 96.44 84 SER A C 1
ATOM 670 O O . SER A 1 84 ? 12.813 -10.452 -3.298 1.00 96.44 84 SER A O 1
ATOM 672 N N . GLN A 1 85 ? 11.663 -9.346 -4.884 1.00 95.44 85 GLN A N 1
ATOM 673 C CA . GLN A 1 85 ? 12.805 -8.773 -5.582 1.00 95.44 85 GLN A CA 1
ATOM 674 C C . GLN A 1 85 ? 12.456 -7.370 -6.088 1.00 95.44 85 GLN A C 1
ATOM 676 O O . GLN A 1 85 ? 11.322 -7.084 -6.469 1.00 95.44 85 GLN A O 1
ATOM 681 N N . CYS A 1 86 ? 13.453 -6.488 -6.096 1.00 95.06 86 CYS A N 1
ATOM 682 C CA . CYS A 1 86 ? 13.382 -5.177 -6.726 1.00 95.06 86 CYS A CA 1
ATOM 683 C C . CYS A 1 86 ? 14.542 -5.060 -7.717 1.00 95.06 86 CYS A C 1
ATOM 685 O O . CYS A 1 86 ? 15.703 -5.164 -7.317 1.00 95.06 86 CYS A O 1
ATOM 687 N N . ALA A 1 87 ? 14.226 -4.871 -8.996 1.00 94.62 87 ALA A N 1
ATOM 688 C CA . ALA A 1 87 ? 15.201 -4.689 -10.063 1.00 94.62 87 ALA A CA 1
ATOM 689 C C . ALA A 1 87 ? 15.116 -3.265 -10.620 1.00 94.62 87 ALA A C 1
ATOM 691 O O . ALA A 1 87 ? 14.031 -2.694 -10.741 1.00 94.62 87 ALA A O 1
ATOM 692 N N . THR A 1 88 ? 16.266 -2.694 -10.972 1.00 92.25 88 THR A N 1
ATOM 693 C CA . THR A 1 88 ? 16.363 -1.349 -11.544 1.00 92.25 88 THR A CA 1
ATOM 694 C C . THR A 1 88 ? 16.932 -1.409 -12.960 1.00 92.25 88 THR A C 1
ATOM 696 O O . THR A 1 88 ? 17.847 -2.177 -13.260 1.00 92.25 88 THR A O 1
ATOM 699 N N . GLY A 1 89 ? 16.355 -0.608 -13.849 1.00 87.56 89 GLY A N 1
ATOM 700 C CA . GLY A 1 89 ? 16.788 -0.393 -15.225 1.00 87.56 89 GLY A CA 1
ATOM 701 C C . GLY A 1 89 ? 17.117 1.078 -15.474 1.00 87.56 89 GLY A C 1
ATOM 702 O O . GLY A 1 89 ? 17.103 1.892 -14.556 1.00 87.56 89 GLY A O 1
ATOM 703 N N . LYS A 1 90 ? 17.390 1.439 -16.735 1.00 84.62 90 LYS A N 1
ATOM 704 C CA . LYS A 1 90 ? 17.840 2.795 -17.107 1.00 84.62 90 LYS A CA 1
ATOM 705 C C . LYS A 1 90 ? 16.888 3.900 -16.625 1.00 84.62 90 LYS A C 1
ATOM 707 O O . LYS A 1 90 ? 17.382 4.925 -16.188 1.00 84.62 90 LYS A O 1
ATOM 712 N N . ASN A 1 91 ? 15.577 3.651 -16.655 1.00 88.50 91 ASN A N 1
ATOM 713 C CA . ASN A 1 91 ? 14.515 4.528 -16.144 1.00 88.50 91 ASN A CA 1
ATOM 714 C C . ASN A 1 91 ? 13.381 3.701 -15.511 1.00 88.50 91 ASN A C 1
ATOM 716 O O . ASN A 1 91 ? 12.245 4.146 -15.455 1.00 88.50 91 ASN A O 1
ATOM 720 N N . GLU A 1 92 ? 13.636 2.455 -15.127 1.00 90.81 92 GLU A N 1
ATOM 721 C CA . GLU A 1 92 ? 12.570 1.536 -14.729 1.00 90.81 92 GLU A CA 1
ATOM 722 C C . GLU A 1 92 ? 12.863 0.939 -13.361 1.00 90.81 92 GLU A C 1
ATOM 724 O O . GLU A 1 92 ? 14.014 0.662 -13.021 1.00 90.81 92 GLU A O 1
ATOM 729 N N . VAL A 1 93 ? 11.810 0.734 -12.582 1.00 93.25 93 VAL A N 1
ATOM 730 C CA . VAL A 1 93 ? 11.851 -0.013 -11.327 1.00 93.25 93 VAL A CA 1
ATOM 731 C C . VAL A 1 93 ? 10.807 -1.110 -11.416 1.00 93.25 93 VAL A C 1
A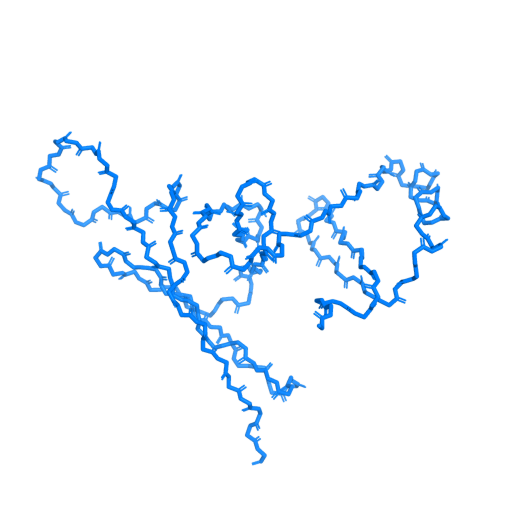TOM 733 O O . VAL A 1 93 ? 9.617 -0.828 -11.555 1.00 93.25 93 VAL A O 1
ATOM 736 N N . THR A 1 94 ? 11.252 -2.354 -11.312 1.00 95.31 94 THR A N 1
ATOM 737 C CA . THR A 1 94 ? 10.391 -3.534 -11.337 1.00 95.31 94 THR A CA 1
ATOM 738 C C . THR A 1 94 ? 10.340 -4.142 -9.944 1.00 95.31 94 THR A C 1
ATOM 740 O O . THR A 1 94 ? 11.371 -4.497 -9.374 1.00 95.31 94 THR A O 1
ATOM 743 N N . LEU A 1 95 ? 9.133 -4.247 -9.393 1.00 96.44 95 LEU A N 1
ATOM 744 C CA . LEU A 1 95 ? 8.843 -4.952 -8.151 1.00 96.44 95 LEU A CA 1
ATOM 745 C C . LEU A 1 95 ? 8.254 -6.313 -8.489 1.00 96.44 95 LEU A C 1
ATOM 747 O O . LEU A 1 95 ? 7.197 -6.389 -9.114 1.00 96.44 95 LEU A O 1
ATOM 751 N N . GLU A 1 96 ? 8.907 -7.367 -8.030 1.00 96.50 96 GLU A N 1
ATOM 752 C CA . GLU A 1 96 ? 8.416 -8.736 -8.126 1.00 96.50 96 GLU A CA 1
ATOM 753 C C . GLU A 1 96 ? 7.869 -9.178 -6.769 1.00 96.50 96 GLU A C 1
ATOM 755 O O . GLU A 1 96 ? 8.344 -8.750 -5.712 1.00 96.50 96 GLU A 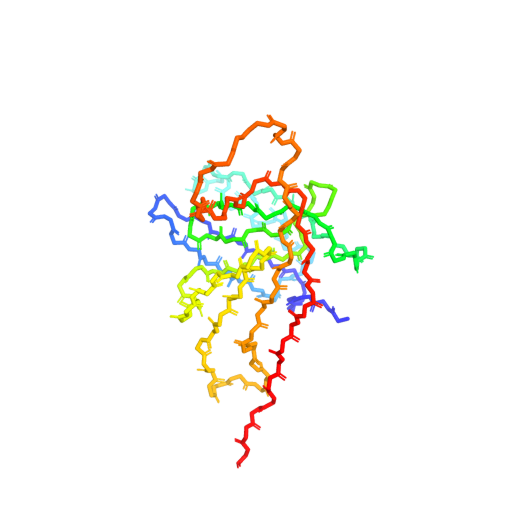O 1
ATOM 760 N N . PHE A 1 97 ? 6.849 -10.027 -6.793 1.00 95.50 97 PHE A N 1
ATOM 761 C CA . PHE A 1 97 ? 6.117 -10.455 -5.606 1.00 95.50 97 PHE A CA 1
ATOM 762 C C . PHE A 1 97 ? 6.208 -11.964 -5.415 1.00 95.50 97 PHE A C 1
ATOM 764 O O . PHE A 1 97 ? 6.306 -12.738 -6.370 1.00 95.50 97 PHE A O 1
ATOM 771 N N . HIS A 1 98 ? 6.130 -12.398 -4.158 1.00 90.31 98 HIS A N 1
ATOM 772 C CA . HIS A 1 98 ? 5.967 -13.815 -3.855 1.00 90.31 98 HIS A CA 1
ATOM 773 C C . HIS A 1 98 ? 4.633 -14.332 -4.406 1.00 90.31 98 HIS A C 1
ATOM 775 O O . HIS A 1 98 ? 3.591 -13.695 -4.235 1.00 90.31 98 HIS A O 1
ATOM 781 N N . GLN A 1 99 ? 4.654 -15.512 -5.028 1.00 85.75 99 GLN A N 1
ATOM 782 C CA . GLN A 1 99 ? 3.420 -16.202 -5.390 1.00 85.75 99 GLN A CA 1
ATOM 783 C C . GLN A 1 99 ? 2.642 -16.565 -4.124 1.00 85.75 99 GLN A C 1
ATOM 785 O O . GLN A 1 99 ? 3.216 -17.034 -3.141 1.00 85.75 99 GLN A O 1
ATOM 790 N N . ASN A 1 100 ? 1.334 -16.322 -4.157 1.00 83.88 100 ASN A N 1
ATOM 791 C CA . ASN A 1 100 ? 0.419 -16.710 -3.098 1.00 83.88 100 ASN A CA 1
ATOM 792 C C . ASN A 1 100 ? -0.533 -17.787 -3.629 1.00 83.88 100 ASN A C 1
ATOM 794 O O . ASN A 1 100 ? -1.469 -17.479 -4.367 1.00 83.88 100 ASN A O 1
ATOM 798 N N . ASP A 1 101 ? -0.296 -19.038 -3.237 1.00 84.38 101 ASP A N 1
ATOM 799 C CA . ASP A 1 101 ? -1.100 -20.189 -3.668 1.00 84.38 101 ASP A CA 1
ATOM 800 C C . ASP A 1 101 ? -2.488 -20.235 -3.007 1.00 84.38 101 ASP A C 1
ATOM 802 O O . ASP A 1 101 ? -3.364 -20.991 -3.433 1.00 84.38 101 ASP A O 1
ATOM 806 N N . GLU A 1 102 ? -2.717 -19.431 -1.967 1.00 85.81 102 GLU A N 1
ATOM 807 C CA . GLU A 1 102 ? -4.012 -19.329 -1.292 1.00 85.81 102 GLU A CA 1
ATOM 808 C C . GLU A 1 102 ? -4.966 -18.367 -2.016 1.00 85.81 102 GLU A C 1
ATOM 810 O O . GLU A 1 102 ? -6.185 -18.490 -1.879 1.00 85.81 102 GLU A O 1
ATOM 815 N N . ALA A 1 103 ? -4.436 -17.434 -2.814 1.00 85.56 103 ALA A N 1
ATOM 816 C CA . ALA A 1 103 ? -5.226 -16.451 -3.546 1.00 85.56 103 ALA A CA 1
ATOM 817 C C . ALA A 1 103 ? -5.676 -16.981 -4.919 1.00 85.56 103 ALA A C 1
ATOM 819 O O . ALA A 1 103 ? -4.930 -17.652 -5.626 1.00 85.56 103 ALA A O 1
ATOM 820 N N . GLU A 1 104 ? -6.901 -16.641 -5.337 1.00 86.50 104 GLU A N 1
ATOM 821 C CA . GLU A 1 104 ? -7.405 -16.982 -6.681 1.00 86.50 104 GLU A CA 1
ATOM 822 C C . GLU A 1 104 ? -6.629 -16.268 -7.796 1.00 86.50 104 GLU A C 1
ATOM 824 O O . GLU A 1 104 ? -6.451 -16.809 -8.887 1.00 86.50 104 GLU A O 1
ATOM 829 N N . VAL A 1 105 ? -6.191 -15.039 -7.522 1.00 87.88 105 VAL A N 1
ATOM 830 C CA . VAL A 1 105 ? -5.384 -14.209 -8.415 1.00 87.88 105 VAL A CA 1
ATOM 831 C C . VAL A 1 105 ? -4.271 -13.592 -7.587 1.00 87.88 105 VAL A C 1
ATOM 833 O O . VAL A 1 105 ? -4.541 -12.934 -6.581 1.00 87.88 105 VAL A O 1
ATOM 836 N N . SER A 1 106 ? -3.037 -13.762 -8.046 1.00 90.31 106 SER A N 1
ATOM 837 C CA . SER A 1 106 ? -1.848 -13.258 -7.367 1.00 90.31 106 SER A CA 1
ATOM 838 C C . SER A 1 106 ? -1.164 -12.190 -8.211 1.00 90.31 106 SER A C 1
ATOM 840 O O . SER A 1 106 ? -0.966 -12.368 -9.414 1.00 90.31 106 SER A O 1
ATOM 842 N N . LEU A 1 107 ? -0.798 -11.075 -7.576 1.00 91.25 107 LEU A N 1
ATOM 843 C CA . LEU A 1 107 ? 0.043 -10.043 -8.176 1.00 91.25 107 LEU A CA 1
ATOM 844 C C . LEU A 1 107 ? 1.474 -10.575 -8.279 1.00 91.25 107 LEU A C 1
ATOM 846 O O . LEU A 1 107 ? 2.015 -11.009 -7.270 1.00 91.25 107 LEU A O 1
ATOM 850 N N . MET A 1 108 ? 2.056 -10.565 -9.475 1.00 94.06 108 MET A N 1
ATOM 851 C CA . MET A 1 108 ? 3.385 -11.123 -9.755 1.00 94.06 108 MET A CA 1
ATOM 852 C C . MET A 1 108 ? 4.434 -10.034 -9.932 1.00 94.06 108 MET A C 1
ATOM 854 O O . MET A 1 108 ? 5.534 -10.148 -9.403 1.00 94.06 108 MET A O 1
ATOM 858 N N . GLU A 1 109 ? 4.083 -8.974 -10.660 1.00 95.62 109 GLU A N 1
ATOM 859 C CA . GLU A 1 109 ? 5.012 -7.906 -11.015 1.00 95.62 109 GLU A CA 1
ATOM 860 C C . GLU A 1 109 ? 4.287 -6.561 -11.091 1.00 95.62 109 GLU A C 1
ATOM 862 O O . GLU A 1 109 ? 3.157 -6.480 -11.584 1.00 95.62 109 GLU A O 1
ATOM 867 N N . VAL A 1 110 ? 4.958 -5.502 -10.639 1.00 95.94 110 VAL A N 1
ATOM 868 C CA . VAL A 1 110 ? 4.607 -4.107 -10.921 1.00 95.94 110 VAL A CA 1
ATOM 869 C C . VAL A 1 110 ? 5.838 -3.399 -11.468 1.00 95.94 110 VAL A C 1
ATOM 871 O O . VAL A 1 110 ? 6.874 -3.371 -10.805 1.00 95.94 110 VAL A O 1
ATOM 874 N N . ARG A 1 111 ? 5.715 -2.771 -12.640 1.00 95.69 111 ARG A N 1
ATOM 875 C CA . ARG A 1 111 ? 6.797 -1.984 -13.248 1.00 95.69 111 ARG A CA 1
ATOM 876 C C . ARG A 1 111 ? 6.458 -0.499 -13.262 1.00 95.69 111 ARG A C 1
ATOM 878 O O . ARG A 1 111 ? 5.393 -0.105 -13.740 1.00 95.69 111 ARG A O 1
ATOM 885 N N . PHE A 1 112 ? 7.376 0.325 -12.774 1.00 94.94 112 PHE A N 1
ATOM 886 C CA . PHE A 1 112 ? 7.309 1.781 -12.826 1.00 94.94 112 PHE A CA 1
ATOM 887 C C . PHE A 1 112 ? 8.341 2.332 -13.807 1.00 94.94 112 PHE A C 1
ATOM 889 O O . PHE A 1 112 ? 9.490 1.909 -13.782 1.00 94.94 112 PHE A O 1
ATOM 896 N N . ASP A 1 113 ? 7.945 3.317 -14.606 1.00 93.62 113 ASP A N 1
ATOM 897 C CA . ASP A 1 113 ? 8.849 4.239 -15.291 1.00 93.62 113 ASP A CA 1
ATOM 898 C C . ASP A 1 113 ? 9.129 5.433 -14.371 1.00 93.62 113 ASP A C 1
ATOM 900 O O . ASP A 1 113 ? 8.210 6.051 -13.818 1.00 93.62 113 ASP A O 1
ATOM 904 N N . VAL A 1 114 ? 10.409 5.729 -14.193 1.00 90.88 114 VAL A N 1
ATOM 905 C CA . VAL A 1 114 ? 10.956 6.820 -13.397 1.00 90.88 114 VAL A CA 1
ATOM 906 C C . VAL A 1 114 ? 11.651 7.773 -14.369 1.00 90.88 114 VAL A C 1
ATOM 908 O O . VAL A 1 114 ? 12.767 7.491 -14.812 1.00 90.88 114 VAL A O 1
ATOM 911 N N . PRO A 1 115 ? 11.009 8.897 -14.729 1.00 84.88 115 PRO A N 1
ATOM 912 C CA . PRO A 1 115 ? 11.600 9.884 -15.612 1.00 84.88 115 PRO A CA 1
ATOM 913 C C . PRO A 1 115 ? 12.930 10.393 -15.044 1.00 84.88 115 PRO A C 1
ATOM 915 O O . PRO A 1 115 ? 13.026 10.620 -13.830 1.00 84.88 115 PRO A O 1
ATOM 918 N N . PRO A 1 116 ? 13.939 10.634 -15.899 1.00 76.88 116 PRO A N 1
ATOM 919 C CA . PRO A 1 116 ? 15.147 11.330 -15.488 1.00 76.88 116 PRO A CA 1
ATOM 920 C C . PRO A 1 116 ? 14.766 12.668 -14.854 1.00 76.88 116 PRO A C 1
ATOM 922 O O . PRO A 1 116 ? 13.892 13.375 -15.360 1.00 76.88 116 PRO A O 1
ATOM 925 N N . ARG A 1 117 ? 15.408 13.034 -13.743 1.00 66.62 117 ARG A N 1
ATOM 926 C CA . ARG A 1 117 ? 15.255 14.391 -13.216 1.00 66.62 117 ARG A CA 1
ATOM 927 C C . ARG A 1 117 ? 15.908 15.356 -14.203 1.00 66.62 117 ARG A C 1
ATOM 9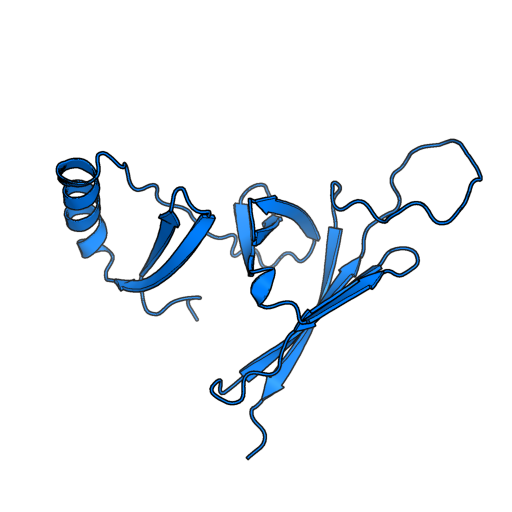29 O O . ARG A 1 117 ? 17.007 15.087 -14.682 1.00 66.62 117 ARG A O 1
ATOM 936 N N . ASP A 1 118 ? 15.271 16.497 -14.454 1.00 52.34 118 ASP A N 1
ATOM 937 C CA . ASP A 1 118 ? 15.889 17.630 -15.149 1.00 52.34 118 ASP A CA 1
ATOM 938 C C . ASP A 1 118 ? 16.954 18.286 -14.245 1.00 52.34 118 ASP A C 1
ATOM 940 O O . ASP A 1 118 ? 16.835 19.436 -13.827 1.00 52.34 118 ASP A O 1
ATOM 944 N N . THR A 1 119 ? 18.004 17.553 -13.885 1.00 43.91 119 THR A N 1
ATOM 945 C CA . THR A 1 119 ? 19.254 18.140 -13.404 1.00 43.91 119 THR A CA 1
ATOM 946 C C . THR A 1 119 ? 20.198 18.188 -14.592 1.00 43.91 119 THR A C 1
ATOM 948 O O . THR A 1 119 ? 20.903 17.230 -14.898 1.00 43.91 119 THR A O 1
ATOM 951 N N . ALA A 1 120 ? 20.182 19.313 -15.306 1.00 43.12 120 ALA A N 1
ATOM 952 C CA . ALA A 1 120 ? 21.309 19.682 -16.149 1.00 43.12 120 ALA A CA 1
ATOM 953 C C . ALA A 1 120 ? 22.598 19.590 -15.307 1.00 43.12 120 ALA A C 1
ATOM 955 O O . ALA A 1 120 ? 22.606 20.100 -14.188 1.00 43.12 120 ALA A O 1
ATOM 956 N N . THR A 1 121 ? 23.663 18.998 -15.874 1.00 41.94 121 THR A N 1
ATOM 957 C CA . THR A 1 121 ? 24.986 18.685 -15.268 1.00 41.94 121 THR A CA 1
ATOM 958 C C . THR A 1 121 ? 24.936 17.445 -14.349 1.00 41.94 121 THR A C 1
ATOM 960 O O . THR A 1 121 ? 24.153 17.419 -13.416 1.00 41.94 121 THR A O 1
ATOM 963 N N . THR A 1 122 ? 25.667 16.340 -14.536 1.00 38.25 122 THR A N 1
ATOM 964 C CA . THR A 1 122 ? 26.996 16.082 -15.119 1.00 38.25 122 THR A CA 1
ATOM 965 C C . THR A 1 122 ? 27.106 14.585 -15.475 1.00 38.25 122 THR A C 1
ATOM 967 O O . THR A 1 122 ? 26.409 13.761 -14.892 1.00 38.25 122 THR A O 1
ATOM 970 N N . GLU A 1 123 ? 27.967 14.230 -16.431 1.00 50.34 123 GLU A N 1
ATOM 971 C CA . GLU A 1 123 ? 28.307 12.847 -16.786 1.00 50.34 123 GLU A CA 1
ATOM 972 C C . GLU A 1 123 ? 29.064 12.130 -15.650 1.00 50.34 123 GLU A C 1
ATOM 974 O O . GLU A 1 123 ? 30.280 12.228 -15.624 1.00 50.34 123 GLU A O 1
ATOM 979 N N . GLU A 1 124 ? 28.412 11.380 -14.753 1.00 46.69 124 GLU A N 1
ATOM 980 C CA . GLU A 1 124 ? 29.084 10.359 -13.920 1.00 46.69 124 GLU A CA 1
ATOM 981 C C . GLU A 1 124 ? 28.119 9.220 -13.527 1.00 46.69 124 GLU A C 1
ATOM 983 O O . GLU A 1 124 ? 27.151 9.449 -12.818 1.00 46.69 124 GLU A O 1
ATOM 988 N N . GLY A 1 125 ? 28.420 7.986 -13.966 1.00 53.28 125 GLY A N 1
ATOM 989 C CA . GLY A 1 125 ? 27.913 6.716 -13.407 1.00 53.28 125 GLY A CA 1
ATOM 990 C C . GLY A 1 125 ? 26.395 6.428 -13.468 1.00 53.28 125 GLY A C 1
ATOM 991 O O . GLY A 1 125 ? 25.581 7.313 -13.707 1.00 53.28 125 GLY A O 1
ATOM 992 N N . PRO A 1 126 ? 25.963 5.163 -13.276 1.00 46.00 126 PRO A N 1
ATOM 993 C CA . PRO A 1 126 ? 24.561 4.873 -13.000 1.00 46.00 126 PRO A CA 1
ATOM 994 C C . PRO A 1 126 ? 24.254 5.309 -11.562 1.00 46.00 126 PRO A C 1
ATOM 996 O O . PRO A 1 126 ? 24.514 4.575 -10.609 1.00 46.00 126 PRO A O 1
ATOM 999 N N . GLU A 1 127 ? 23.746 6.527 -11.405 1.00 50.38 127 GLU A N 1
ATOM 1000 C CA . GLU A 1 127 ? 23.191 7.003 -10.138 1.00 50.38 127 GLU A CA 1
ATOM 1001 C C . GLU A 1 127 ? 22.010 6.106 -9.710 1.00 50.38 127 GLU A C 1
ATOM 1003 O O . GLU A 1 127 ? 21.248 5.638 -10.567 1.00 50.38 127 GLU A O 1
ATOM 1008 N N . PRO A 1 128 ? 21.834 5.830 -8.405 1.00 56.19 128 PRO A N 1
ATOM 1009 C CA . PRO A 1 128 ? 20.688 5.067 -7.927 1.00 56.19 128 PRO A CA 1
ATOM 1010 C C . PRO A 1 128 ? 19.376 5.765 -8.316 1.00 56.19 128 PRO A C 1
ATOM 1012 O O . PRO A 1 128 ? 19.219 6.976 -8.171 1.00 56.19 128 PRO A O 1
ATOM 1015 N N . VAL A 1 129 ? 18.416 4.989 -8.824 1.00 58.72 129 VAL A N 1
ATOM 1016 C CA . VAL A 1 129 ? 17.086 5.492 -9.190 1.00 58.72 129 VAL A CA 1
ATOM 1017 C C . VAL A 1 129 ? 16.303 5.892 -7.934 1.00 58.72 129 VAL A C 1
ATOM 1019 O O . VAL A 1 129 ? 15.773 5.058 -7.205 1.00 58.72 129 VAL A O 1
ATOM 1022 N N . GLU A 1 130 ? 16.224 7.195 -7.677 1.00 59.19 130 GLU A N 1
ATOM 1023 C CA . GLU A 1 130 ? 15.534 7.761 -6.515 1.00 59.19 130 GLU A CA 1
ATOM 1024 C C . GLU A 1 130 ? 14.043 8.015 -6.803 1.00 59.19 130 GLU A C 1
ATOM 1026 O O . GLU A 1 130 ? 13.670 8.970 -7.502 1.00 59.19 130 GLU A O 1
ATOM 1031 N N . LEU A 1 131 ? 13.168 7.203 -6.198 1.00 61.00 131 LEU A N 1
ATOM 1032 C CA . LEU A 1 131 ? 11.712 7.389 -6.208 1.00 61.00 131 LEU A CA 1
ATOM 1033 C C . LEU A 1 131 ? 11.331 8.649 -5.407 1.00 61.00 131 LEU A C 1
ATOM 1035 O O . LEU A 1 131 ? 11.114 8.606 -4.200 1.00 61.00 131 LEU A O 1
ATOM 1039 N N . GLY A 1 132 ? 11.273 9.792 -6.088 1.00 58.03 132 GLY A N 1
ATOM 1040 C CA . GLY A 1 132 ? 10.845 11.067 -5.492 1.00 58.03 132 GLY A CA 1
ATOM 1041 C C . GLY A 1 132 ? 10.162 12.036 -6.459 1.00 58.03 132 GLY A C 1
ATOM 1042 O O . GLY A 1 132 ? 9.698 13.091 -6.037 1.00 58.03 132 GLY A O 1
ATOM 1043 N N . GLY A 1 133 ? 10.098 11.688 -7.748 1.00 72.31 133 GLY A N 1
ATOM 1044 C CA . GLY A 1 133 ? 9.423 12.459 -8.793 1.00 72.31 133 GLY A CA 1
ATOM 1045 C C . GLY A 1 133 ? 8.100 11.831 -9.240 1.00 72.31 133 GLY A C 1
ATOM 1046 O O . GLY A 1 133 ? 7.655 10.822 -8.691 1.00 72.31 133 GLY A O 1
ATOM 1047 N N . CYS A 1 134 ? 7.483 12.431 -10.261 1.00 82.94 134 CYS A N 1
ATOM 1048 C CA . CYS A 1 134 ? 6.345 11.830 -10.953 1.00 82.94 134 CYS A CA 1
ATOM 1049 C C . CYS A 1 134 ? 6.809 10.543 -11.648 1.00 82.94 134 CYS A C 1
ATOM 1051 O O . CYS A 1 134 ? 7.707 10.602 -12.478 1.00 82.94 134 CYS A O 1
ATOM 1053 N N . VAL A 1 135 ? 6.214 9.405 -11.313 1.00 91.31 135 VAL A N 1
ATOM 1054 C CA . VAL A 1 135 ? 6.474 8.083 -11.887 1.00 91.31 135 VAL A CA 1
ATOM 1055 C C . VAL A 1 135 ? 5.229 7.570 -12.601 1.00 91.31 135 VAL A C 1
ATOM 1057 O O . VAL A 1 135 ? 4.101 7.962 -12.278 1.00 91.31 135 VAL A O 1
ATOM 1060 N N . ARG A 1 136 ? 5.408 6.656 -13.554 1.00 92.12 136 ARG A N 1
ATOM 1061 C CA . ARG A 1 136 ? 4.304 6.016 -14.276 1.00 92.12 136 ARG A CA 1
ATOM 1062 C C . ARG A 1 136 ? 4.281 4.516 -14.007 1.00 92.12 136 ARG A C 1
ATOM 1064 O O . ARG A 1 136 ? 5.226 3.821 -14.341 1.00 92.12 136 ARG A O 1
ATOM 1071 N N . CYS A 1 137 ? 3.191 3.998 -13.450 1.00 91.12 137 CYS A N 1
ATOM 1072 C CA . CYS A 1 137 ? 2.941 2.560 -13.370 1.00 91.12 137 CYS A CA 1
ATOM 1073 C C . CYS A 1 137 ? 2.653 2.037 -14.786 1.00 91.12 137 CYS A C 1
ATOM 1075 O O . CYS A 1 137 ? 1.627 2.380 -15.381 1.00 91.12 137 CYS A O 1
ATOM 1077 N N . LEU A 1 138 ? 3.592 1.290 -15.359 1.00 86.44 138 LEU A N 1
ATOM 1078 C CA . LEU A 1 138 ? 3.519 0.794 -16.730 1.00 86.44 138 LEU A CA 1
ATOM 1079 C C . LEU A 1 138 ? 2.631 -0.440 -16.819 1.00 86.44 138 LEU A C 1
ATOM 1081 O O . LEU A 1 138 ? 1.711 -0.480 -17.634 1.00 86.44 138 LEU A O 1
ATOM 1085 N N . GLU A 1 139 ? 2.916 -1.434 -15.980 1.00 81.12 139 GLU A N 1
ATOM 1086 C CA . GLU A 1 139 ? 2.314 -2.761 -16.055 1.00 81.12 139 GLU A CA 1
ATOM 1087 C C . GLU A 1 139 ? 2.105 -3.354 -14.662 1.00 81.12 139 GLU A C 1
ATOM 1089 O O . GLU A 1 139 ? 2.837 -3.078 -13.710 1.00 81.12 139 GLU A O 1
ATOM 1094 N N . THR A 1 140 ? 1.066 -4.176 -14.557 1.00 83.75 140 THR A N 1
ATOM 1095 C CA . THR A 1 140 ? 0.749 -4.986 -13.384 1.00 83.75 140 THR A CA 1
ATOM 1096 C C . THR A 1 140 ? 0.410 -6.379 -13.892 1.00 83.75 140 THR A C 1
ATOM 1098 O O . THR A 1 140 ? -0.609 -6.564 -14.561 1.00 83.75 140 THR A O 1
ATOM 1101 N N . VAL A 1 141 ? 1.279 -7.348 -13.624 1.00 85.25 141 VAL A N 1
ATOM 1102 C CA . VAL A 1 141 ? 1.091 -8.733 -14.067 1.00 85.25 141 VAL A CA 1
ATOM 1103 C C . VAL A 1 141 ? 0.408 -9.505 -12.950 1.00 85.25 141 VAL A C 1
ATOM 1105 O O . VAL A 1 141 ? 0.952 -9.624 -11.854 1.00 85.25 141 VAL A O 1
ATOM 1108 N N . CYS A 1 142 ? -0.772 -10.052 -13.229 1.00 84.75 142 CYS A N 1
ATOM 1109 C CA . CYS A 1 142 ? -1.503 -10.911 -12.303 1.00 84.75 142 CYS A CA 1
ATOM 1110 C C . CYS A 1 142 ? -1.632 -12.316 -12.892 1.00 84.75 142 CYS A C 1
ATOM 1112 O O . CYS A 1 142 ? -2.017 -12.462 -14.053 1.00 84.75 142 CYS A O 1
ATOM 1114 N N . CYS A 1 143 ? -1.354 -13.342 -12.090 1.00 84.56 143 CYS A N 1
ATOM 1115 C CA . CYS A 1 143 ? -1.494 -14.737 -12.494 1.00 84.56 143 CYS A CA 1
ATOM 1116 C C . CYS A 1 143 ? -2.679 -15.378 -11.756 1.00 84.56 143 CYS A C 1
ATOM 1118 O O . CYS A 1 143 ? -2.759 -15.250 -10.529 1.00 84.56 143 CYS A O 1
ATOM 1120 N N . PRO A 1 144 ? -3.617 -16.041 -12.458 1.00 82.62 144 PRO A N 1
ATOM 1121 C CA . PRO A 1 144 ? -4.618 -16.864 -11.798 1.00 82.62 144 PRO A CA 1
ATOM 1122 C C . PRO A 1 144 ? -3.950 -18.082 -11.155 1.00 82.62 144 PRO A C 1
ATOM 1124 O O . PRO A 1 144 ? -2.940 -18.586 -11.651 1.00 82.62 144 PRO A O 1
ATOM 1127 N N . ARG A 1 145 ? -4.544 -18.587 -10.075 1.00 79.25 145 ARG A N 1
ATOM 1128 C CA . ARG A 1 145 ? -4.104 -19.826 -9.433 1.00 79.25 145 ARG A CA 1
ATOM 1129 C C . ARG A 1 145 ? -4.084 -20.969 -10.452 1.00 79.25 145 ARG A C 1
ATOM 1131 O O . ARG A 1 145 ? -5.094 -21.235 -11.107 1.00 79.25 145 ARG A O 1
ATOM 1138 N N . GLN A 1 146 ? -2.942 -21.644 -10.579 1.00 67.75 146 GLN A N 1
ATOM 1139 C CA . GLN A 1 146 ? -2.846 -22.872 -11.367 1.00 67.75 146 G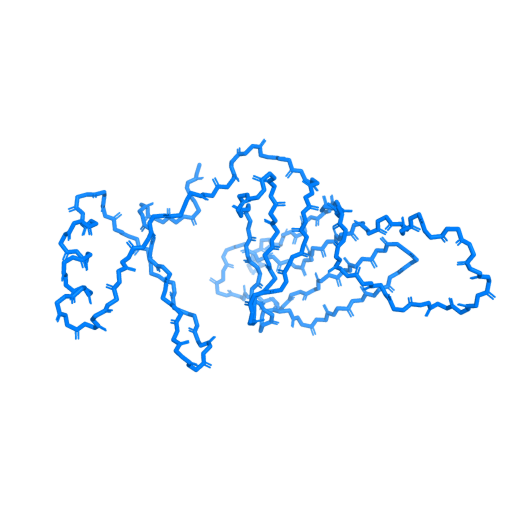LN A CA 1
ATOM 1140 C C . GLN A 1 146 ? -3.562 -23.995 -10.598 1.00 67.75 146 GLN A C 1
ATOM 1142 O O . GLN A 1 146 ? -3.296 -24.195 -9.413 1.00 67.75 146 GLN A O 1
ATOM 1147 N N . MET A 1 147 ? -4.535 -24.642 -11.251 1.00 59.16 147 MET A N 1
ATOM 1148 C CA . MET A 1 147 ? -5.271 -25.799 -10.716 1.00 59.16 147 MET A CA 1
ATOM 1149 C C . MET A 1 147 ? -4.438 -27.074 -10.772 1.00 59.16 147 MET A C 1
ATOM 1151 O O . MET A 1 147 ? -3.680 -27.228 -11.757 1.00 59.16 147 MET A O 1
#

pLDDT: mean 85.63, std 14.23, range [38.25, 98.0]

Secondary structure (DSSP, 8-state):
--SSSSEEEEEE-TTS-EEEEEEE-TTHHHHHHHHHHHHT--PPPP-PPP-S---EEEEEEETTEEEEEETTEEEEEEEGGGEEEEEE-SSEEEEEE---TTSSEEEEEEEEE-PPP-------S-------SEEEEEEEEEEEPP-

InterPro domains:
  IPR011993 PH-like domain superfamily [G3DSA:2.30.29.30] (1-41)
  IPR024954 SSRP1, dimerization domain [PF03531] (53-116)
  IPR035417 FACT complex subunit SSRP1/POB3, N-terminal PH domain [PF17292] (2-45)
  IPR038167 SSRP1 domain superfamily [G3DSA:2.30.29.220] (42-124)
  IPR050454 RTT106/SSRP1 Histone Chaperone/FACT Complex [PTHR45849] (1-122)

Organism: NCBI:txid62062